Protein AF-A0A517YU96-F1 (afdb_monomer_lite)

Radius of gyration: 18.06 Å; chains: 1; bounding box: 39×47×36 Å

Foldseek 3Di:
DDPDPDDFDWDAQPQPVGRDIDGPVQPPPVHPDPVSVVVVVVCVVVVVPDDPDDDDPVNPDDPD

InterPro domains:
  IPR005584 DNA gyrase inhibitor YacG [PF03884] (16-61)
  IPR013088 Zinc finger, NHR/GATA-type [G3DSA:3.30.50.10] (6-64)

Sequence (64 aa):
MNDQPAKPKSRKCSNPNCDHLTDESNPNYPFCSDRCRTVDLAKWRDELYMISRTIEEDDLEEDV

Structure (mmCIF, N/CA/C/O backbone):
data_AF-A0A517YU96-F1
#
_entry.id   AF-A0A517YU96-F1
#
loop_
_atom_site.group_PDB
_atom_site.id
_atom_site.type_symbol
_atom_site.label_atom_id
_atom_site.label_alt_id
_atom_site.label_comp_id
_atom_site.label_asym_id
_atom_site.label_entity_id
_atom_site.label_seq_id
_atom_site.pdbx_PDB_ins_code
_atom_site.Cartn_x
_atom_site.Cartn_y
_atom_site.Cartn_z
_atom_site.occupancy
_atom_site.B_iso_or_equiv
_atom_site.auth_seq_id
_atom_site.auth_comp_id
_atom_site.auth_asym_id
_atom_site.auth_atom_id
_atom_site.pdbx_PDB_model_num
ATOM 1 N N . MET A 1 1 ? -14.907 36.892 10.512 1.00 46.25 1 MET A N 1
ATOM 2 C CA . MET A 1 1 ? -14.366 36.065 9.415 1.00 46.25 1 MET A CA 1
ATOM 3 C C . MET A 1 1 ? -14.576 34.616 9.812 1.00 46.25 1 MET A C 1
ATOM 5 O O . MET A 1 1 ? -14.084 34.240 10.866 1.00 46.25 1 MET A O 1
ATOM 9 N N . ASN A 1 2 ? -15.390 33.858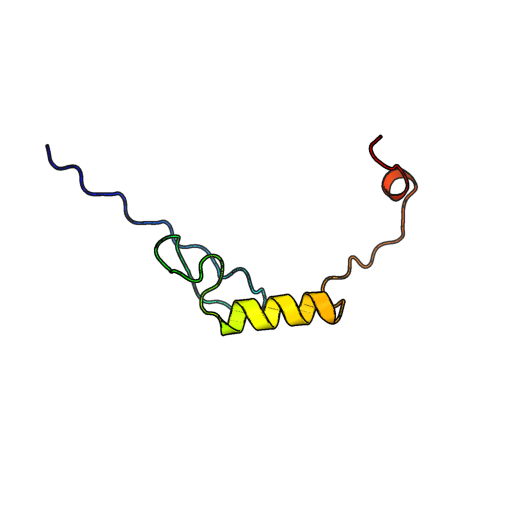 9.076 1.00 59.59 2 ASN A N 1
ATOM 10 C CA . ASN A 1 2 ? -15.638 32.448 9.378 1.00 59.59 2 ASN A CA 1
ATOM 11 C C . ASN A 1 2 ? -14.778 31.613 8.422 1.00 59.59 2 ASN A C 1
ATOM 13 O O . ASN A 1 2 ? -15.215 31.288 7.323 1.00 59.59 2 ASN A O 1
ATOM 17 N N . ASP A 1 3 ? -13.532 31.362 8.817 1.00 65.81 3 ASP A N 1
ATOM 18 C CA . ASP A 1 3 ? -12.618 30.462 8.111 1.00 65.81 3 ASP A CA 1
ATOM 19 C C . ASP A 1 3 ? -12.894 29.043 8.614 1.00 65.81 3 ASP A C 1
ATOM 21 O O . ASP A 1 3 ? -12.343 28.593 9.620 1.00 65.81 3 ASP A O 1
ATOM 25 N N . GLN A 1 4 ? -13.848 28.360 7.983 1.00 62.91 4 GLN A N 1
ATOM 26 C CA . GLN A 1 4 ? -14.015 26.932 8.225 1.00 62.91 4 GLN A CA 1
ATOM 27 C C . GLN A 1 4 ? -12.968 26.182 7.397 1.00 62.91 4 GLN A C 1
ATOM 29 O O . GLN A 1 4 ? -12.929 26.373 6.178 1.00 62.91 4 GLN A O 1
ATOM 34 N N . PRO A 1 5 ? -12.139 25.320 8.014 1.00 70.94 5 PRO A N 1
ATOM 35 C CA . PRO A 1 5 ? -11.178 24.527 7.266 1.00 70.94 5 PRO A CA 1
ATOM 36 C C . PRO A 1 5 ? -11.932 23.644 6.269 1.00 70.94 5 PRO A C 1
ATOM 38 O O . PRO A 1 5 ? -12.896 22.957 6.624 1.00 70.94 5 PRO A O 1
ATOM 41 N N . ALA A 1 6 ? -11.514 23.693 5.004 1.00 71.69 6 ALA A N 1
ATOM 42 C CA . ALA A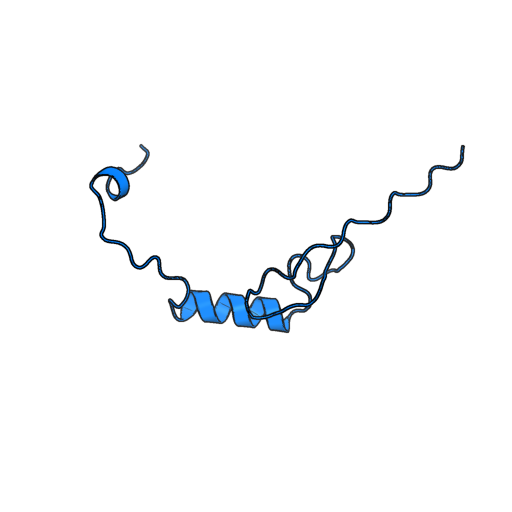 1 6 ? -12.104 22.878 3.955 1.00 71.69 6 ALA A CA 1
ATOM 43 C C . ALA A 1 6 ? -11.990 21.392 4.326 1.00 71.69 6 ALA A C 1
ATOM 45 O O . ALA A 1 6 ? -10.931 20.918 4.738 1.00 71.69 6 ALA A O 1
ATOM 46 N N . LYS A 1 7 ? -13.093 20.651 4.186 1.00 77.44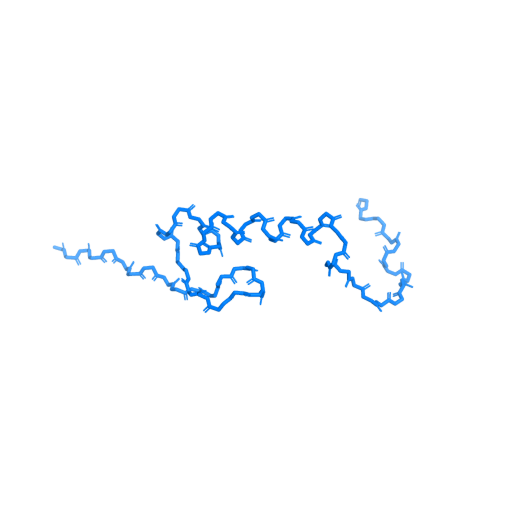 7 LYS A N 1
ATOM 47 C CA . LYS A 1 7 ? -13.132 19.221 4.505 1.00 77.44 7 LYS A CA 1
ATOM 48 C C . LYS A 1 7 ? -12.124 18.459 3.621 1.00 77.44 7 LYS A C 1
ATOM 50 O O . LYS A 1 7 ? -12.118 18.694 2.408 1.00 77.44 7 LYS A O 1
ATOM 55 N N . PRO A 1 8 ? -11.300 17.554 4.185 1.00 83.12 8 PRO A N 1
ATOM 56 C CA . PRO A 1 8 ? -10.307 16.818 3.412 1.00 83.12 8 PRO A CA 1
ATOM 57 C C . PRO A 1 8 ? -10.981 15.934 2.355 1.00 83.12 8 PRO A C 1
ATOM 59 O O . PRO A 1 8 ? -12.067 15.386 2.564 1.00 83.12 8 PRO A O 1
ATOM 62 N N . LYS A 1 9 ? -10.357 15.836 1.176 1.00 89.56 9 LYS A N 1
ATOM 63 C CA . LYS A 1 9 ? -10.904 15.085 0.039 1.00 89.56 9 LYS A CA 1
ATOM 64 C C . LYS A 1 9 ? -10.599 13.597 0.205 1.00 89.56 9 LYS A C 1
ATOM 66 O O . LYS A 1 9 ? -9.436 13.205 0.233 1.00 89.56 9 LYS A O 1
ATOM 71 N N . SER A 1 10 ? -11.639 12.767 0.244 1.00 93.62 10 SER A N 1
ATOM 72 C CA . SER A 1 10 ? -11.497 11.310 0.301 1.00 93.62 10 SER A CA 1
ATOM 73 C C . SER A 1 10 ? -11.013 10.719 -1.025 1.00 93.62 10 SER A C 1
ATOM 75 O O . SER A 1 10 ? -11.528 11.067 -2.089 1.00 93.62 10 SER A O 1
ATOM 77 N N . ARG A 1 11 ? -10.071 9.776 -0.952 1.00 95.94 11 ARG A N 1
ATOM 78 C CA . ARG A 1 11 ? -9.502 8.991 -2.058 1.00 95.94 11 ARG A CA 1
ATOM 79 C C . ARG A 1 11 ? -9.570 7.495 -1.742 1.00 95.94 11 ARG A C 1
ATOM 81 O O . ARG A 1 11 ? -9.759 7.109 -0.593 1.00 95.94 11 ARG A O 1
ATOM 88 N N . LYS A 1 12 ? -9.425 6.641 -2.756 1.00 97.38 12 LYS A N 1
ATOM 89 C CA . LYS A 1 12 ? -9.348 5.186 -2.555 1.00 97.38 12 LYS A CA 1
ATOM 90 C C . LYS A 1 12 ? -8.067 4.821 -1.791 1.00 97.38 12 LYS A C 1
ATOM 92 O O . LYS A 1 12 ? -7.026 5.433 -2.018 1.00 97.38 12 LYS A O 1
ATOM 97 N N . CYS A 1 13 ? -8.158 3.837 -0.897 1.00 97.25 13 CYS A N 1
ATOM 98 C CA . CYS A 1 13 ? -7.006 3.214 -0.246 1.00 97.25 13 CYS A CA 1
ATOM 99 C C . CYS A 1 13 ? -5.974 2.763 -1.289 1.00 97.25 13 CYS A C 1
ATOM 101 O O . CYS A 1 13 ? -6.336 2.202 -2.321 1.00 97.25 13 CYS A O 1
ATOM 103 N N . SER A 1 14 ? -4.690 2.970 -0.993 1.00 96.50 14 SER A N 1
ATOM 104 C CA . SER A 1 14 ? -3.611 2.624 -1.927 1.00 96.50 14 SER A CA 1
ATOM 105 C C . SER A 1 14 ? -3.392 1.124 -2.097 1.00 96.50 14 SER A C 1
ATOM 107 O O . SER A 1 14 ? -2.831 0.715 -3.103 1.00 96.50 14 SER A O 1
ATOM 109 N N . ASN A 1 15 ? -3.851 0.288 -1.159 1.00 96.38 15 ASN A N 1
ATOM 110 C CA . ASN A 1 15 ? -3.812 -1.155 -1.371 1.00 96.38 15 ASN A CA 1
ATOM 111 C C . ASN A 1 15 ? -4.894 -1.540 -2.401 1.00 96.38 15 ASN A C 1
ATOM 113 O O . ASN A 1 15 ? -6.080 -1.396 -2.096 1.00 96.38 15 ASN A O 1
ATOM 117 N N . PRO A 1 16 ? -4.527 -2.084 -3.575 1.00 91.94 16 PRO A N 1
ATOM 118 C CA . PRO A 1 16 ? -5.472 -2.351 -4.659 1.00 91.94 16 PRO A CA 1
ATOM 119 C C . PRO A 1 16 ? -6.497 -3.447 -4.335 1.00 91.94 16 PRO A C 1
ATOM 121 O O . PRO A 1 16 ? -7.532 -3.515 -4.989 1.00 91.94 16 PRO A O 1
ATOM 124 N N . ASN A 1 17 ? -6.259 -4.266 -3.302 1.00 92.00 17 ASN A N 1
ATOM 125 C CA . ASN A 1 17 ? -7.218 -5.266 -2.816 1.00 92.00 17 ASN A CA 1
ATOM 126 C C . ASN A 1 17 ? -8.215 -4.686 -1.790 1.00 92.00 17 ASN A C 1
ATOM 128 O O . ASN A 1 17 ? -8.873 -5.440 -1.072 1.00 92.00 17 ASN A O 1
ATOM 132 N N . CYS A 1 18 ? -8.269 -3.362 -1.641 1.00 95.56 18 CYS A N 1
ATOM 133 C CA . CYS A 1 18 ? -9.075 -2.673 -0.645 1.00 95.56 18 CYS A CA 1
ATOM 134 C C . CYS A 1 18 ? -9.928 -1.576 -1.296 1.00 95.56 18 CYS A C 1
ATOM 136 O O . CYS A 1 18 ? -9.414 -0.721 -2.014 1.00 95.56 18 CYS A O 1
ATOM 138 N N . ASP A 1 19 ? -11.227 -1.561 -0.988 1.00 95.31 19 ASP A N 1
ATOM 139 C CA . ASP A 1 19 ? -12.185 -0.588 -1.538 1.00 95.31 19 ASP A CA 1
ATOM 140 C C . ASP A 1 19 ? -12.573 0.528 -0.558 1.00 95.31 19 ASP A C 1
ATOM 142 O O . ASP A 1 19 ? -13.440 1.353 -0.846 1.00 95.31 19 ASP A O 1
ATOM 146 N N . HIS A 1 20 ? -11.913 0.599 0.599 1.00 96.88 20 HIS A N 1
ATOM 147 C CA . HIS A 1 20 ? -12.155 1.670 1.560 1.00 96.88 20 HIS A CA 1
ATOM 148 C C . HIS A 1 20 ? -11.660 3.027 1.044 1.00 96.88 20 HIS A C 1
ATOM 150 O O . HIS A 1 20 ? -10.598 3.135 0.425 1.00 96.88 20 HIS A O 1
ATOM 156 N N . LEU A 1 21 ? -12.415 4.077 1.368 1.00 96.81 21 LEU A N 1
ATOM 157 C CA . LEU A 1 21 ? -11.993 5.462 1.195 1.00 96.81 21 LEU A CA 1
ATOM 158 C C . LEU A 1 21 ? -11.167 5.923 2.403 1.00 96.81 21 LEU A C 1
ATOM 160 O O . LEU A 1 21 ? -11.443 5.544 3.539 1.00 96.81 21 LEU A O 1
ATOM 164 N N . THR A 1 22 ? -10.165 6.757 2.149 1.00 96.44 22 THR A N 1
ATOM 165 C CA . THR A 1 22 ? -9.329 7.411 3.157 1.00 96.44 22 THR A CA 1
ATOM 166 C C . THR A 1 22 ? -9.027 8.843 2.731 1.00 96.44 22 THR A C 1
ATOM 168 O O . THR A 1 22 ? -9.050 9.162 1.545 1.00 96.44 22 THR A O 1
ATOM 171 N N . ASP A 1 23 ? -8.731 9.716 3.679 1.00 96.44 23 ASP A N 1
ATOM 172 C CA . ASP A 1 23 ? -8.311 11.092 3.418 1.00 96.44 23 ASP A CA 1
ATOM 173 C C . ASP A 1 23 ? -7.087 11.448 4.273 1.00 96.44 23 ASP A C 1
ATOM 175 O O . ASP A 1 23 ? -6.638 10.632 5.079 1.00 96.44 23 ASP A O 1
ATOM 179 N N . GLU A 1 24 ? -6.540 12.646 4.076 1.00 95.44 24 GLU A N 1
ATOM 180 C CA . GLU A 1 24 ? -5.313 13.120 4.734 1.00 95.44 24 GLU A CA 1
ATOM 181 C C . GLU A 1 24 ? -5.442 13.278 6.259 1.00 95.44 24 GLU A C 1
ATOM 183 O O . GLU A 1 24 ? -4.429 13.403 6.941 1.00 95.44 24 GLU A O 1
ATOM 188 N N . SER A 1 25 ? -6.658 13.251 6.820 1.00 94.94 25 SER A N 1
ATOM 189 C CA . SER A 1 25 ? -6.858 13.250 8.275 1.00 94.94 25 SER A CA 1
ATOM 190 C C . SER A 1 25 ? -6.664 11.869 8.909 1.00 94.94 25 SER A C 1
ATOM 192 O O . SER 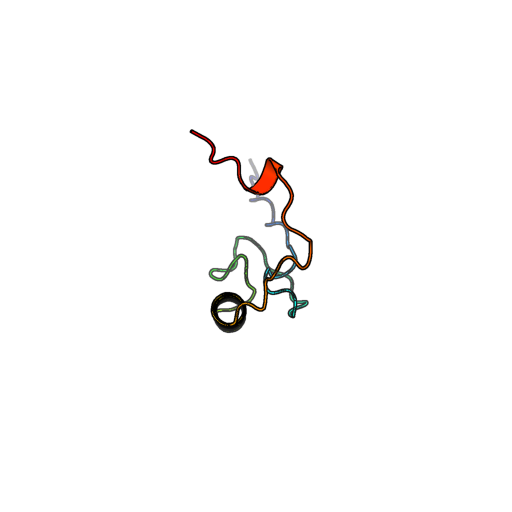A 1 25 ? -6.493 11.770 10.124 1.00 94.94 25 SER A O 1
ATOM 194 N N . ASN A 1 26 ? -6.666 10.795 8.110 1.00 94.56 26 ASN A N 1
ATOM 195 C CA . ASN A 1 26 ? -6.378 9.451 8.597 1.00 94.56 26 ASN A CA 1
ATOM 196 C C . ASN A 1 26 ? -4.865 9.306 8.849 1.00 94.56 26 ASN A C 1
ATOM 198 O O . ASN A 1 26 ? -4.091 9.454 7.902 1.00 94.56 26 ASN A O 1
ATOM 202 N N . PRO A 1 27 ? -4.414 8.926 10.061 1.00 96.31 27 PRO A N 1
ATOM 203 C CA . PRO A 1 27 ? -2.988 8.719 10.345 1.00 96.31 27 PRO A CA 1
ATOM 204 C C . PRO A 1 27 ? -2.336 7.639 9.470 1.00 96.31 27 PRO A C 1
ATOM 206 O O . PRO A 1 27 ? -1.119 7.618 9.319 1.00 96.31 27 PRO A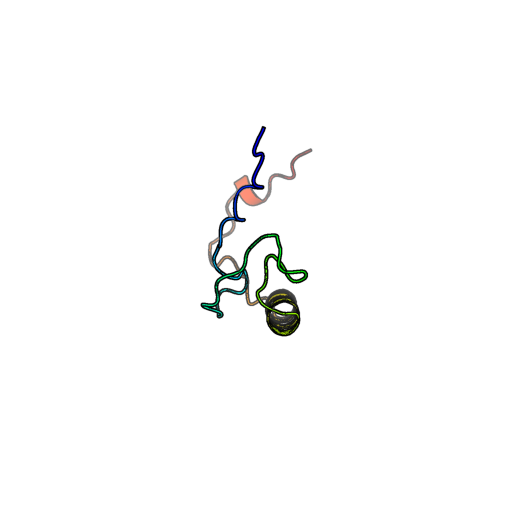 O 1
ATOM 209 N N . ASN A 1 28 ? -3.140 6.748 8.885 1.00 96.44 28 ASN A N 1
ATOM 210 C CA . ASN A 1 28 ? -2.672 5.676 8.014 1.00 96.44 28 ASN A CA 1
ATOM 211 C C . ASN A 1 28 ? -2.664 6.059 6.529 1.00 96.44 28 ASN A C 1
ATOM 213 O O . ASN A 1 28 ? -2.288 5.223 5.703 1.00 96.44 28 ASN A O 1
ATOM 217 N N . TYR A 1 29 ? -3.088 7.278 6.173 1.00 95.81 29 TYR A N 1
ATOM 218 C CA . TYR A 1 29 ? -3.091 7.753 4.792 1.00 95.81 29 TYR A CA 1
ATOM 219 C C . TYR A 1 29 ? -1.700 7.546 4.154 1.00 95.81 29 TYR A C 1
ATOM 221 O O . TYR A 1 29 ? -0.693 7.894 4.771 1.00 95.81 29 TYR A O 1
ATOM 229 N N . PRO A 1 30 ? -1.606 6.945 2.951 1.00 96.19 30 PRO A N 1
ATOM 230 C CA . PRO A 1 30 ? -2.664 6.757 1.953 1.00 96.19 30 PRO A CA 1
ATOM 231 C C . PRO A 1 30 ? -3.369 5.383 2.005 1.00 96.19 30 PRO A C 1
ATOM 233 O O . PRO A 1 30 ? -4.048 4.984 1.053 1.00 96.19 30 PRO A O 1
ATOM 236 N N . PHE A 1 31 ? -3.224 4.646 3.107 1.00 98.00 31 PHE A N 1
ATOM 237 C CA . PHE A 1 31 ? -3.938 3.403 3.394 1.00 98.00 31 PHE A CA 1
ATOM 238 C C . PHE A 1 31 ? -5.099 3.644 4.367 1.00 98.00 31 PHE A C 1
ATOM 240 O O . PHE A 1 31 ? -5.110 4.600 5.136 1.00 98.00 31 PHE A O 1
ATOM 247 N N . CYS A 1 32 ? -6.083 2.744 4.389 1.00 97.38 32 CYS A N 1
ATOM 248 C CA . CYS A 1 32 ? -7.169 2.837 5.368 1.00 97.38 32 CYS A CA 1
ATOM 249 C C . CYS A 1 32 ? -6.751 2.371 6.780 1.00 97.38 32 CYS A C 1
ATOM 251 O O . CYS A 1 32 ? -7.408 2.732 7.752 1.00 97.38 32 CYS A O 1
ATOM 253 N N . SER A 1 33 ? -5.688 1.563 6.903 1.00 97.56 33 SER A N 1
ATOM 254 C CA . SER A 1 33 ? -5.220 0.961 8.163 1.00 97.56 33 SER A CA 1
ATOM 255 C C . SER A 1 33 ? -3.800 0.389 8.039 1.00 97.56 33 SER A C 1
ATOM 257 O O . SER A 1 33 ? -3.404 0.006 6.934 1.00 97.56 33 SER A O 1
ATOM 259 N N . ASP A 1 34 ? -3.123 0.141 9.165 1.00 97.81 34 ASP A N 1
ATOM 260 C CA . ASP A 1 34 ? -1.826 -0.566 9.216 1.00 97.81 34 ASP A CA 1
ATOM 261 C C . ASP A 1 34 ? -1.831 -1.904 8.469 1.00 97.81 34 ASP A C 1
ATOM 263 O O . ASP A 1 34 ? -0.919 -2.196 7.699 1.00 97.81 34 ASP A O 1
ATOM 267 N N . ARG A 1 35 ? -2.912 -2.690 8.592 1.00 97.38 35 ARG A N 1
ATOM 268 C CA . ARG A 1 35 ? -3.062 -3.958 7.856 1.00 97.38 35 ARG A CA 1
ATOM 269 C C . ARG A 1 35 ? -2.850 -3.788 6.348 1.00 97.38 35 ARG A C 1
ATOM 271 O O . ARG A 1 35 ? -2.178 -4.605 5.728 1.00 97.38 35 ARG A O 1
ATOM 278 N N . CYS A 1 36 ? -3.429 -2.744 5.748 1.00 97.94 36 CYS A N 1
ATOM 279 C CA . CYS A 1 36 ? -3.339 -2.519 4.306 1.00 97.94 36 CYS A CA 1
ATOM 280 C C . CYS A 1 36 ? -1.929 -2.099 3.890 1.00 97.94 36 CYS A C 1
ATOM 282 O O . CYS A 1 36 ? -1.493 -2.537 2.828 1.00 97.94 36 CYS A O 1
ATOM 284 N N . ARG A 1 37 ? -1.224 -1.337 4.740 1.00 97.31 37 ARG A N 1
ATOM 285 C CA . ARG A 1 37 ? 0.189 -0.982 4.559 1.00 97.31 37 ARG A CA 1
ATOM 286 C C . ARG A 1 37 ? 1.086 -2.221 4.596 1.00 97.31 37 ARG A C 1
ATOM 288 O O . ARG A 1 37 ? 1.924 -2.395 3.720 1.00 97.31 37 ARG A O 1
ATOM 295 N N . THR A 1 38 ? 0.889 -3.110 5.570 1.00 97.69 38 THR A N 1
ATOM 296 C CA . THR A 1 38 ? 1.677 -4.349 5.682 1.00 97.69 38 THR A CA 1
ATOM 297 C C . THR A 1 38 ? 1.418 -5.306 4.521 1.00 97.69 38 THR A C 1
ATOM 299 O O . THR A 1 38 ? 2.361 -5.886 3.993 1.00 97.69 38 THR A O 1
ATOM 302 N N . VAL A 1 39 ? 0.160 -5.470 4.100 1.00 97.56 39 VAL A N 1
ATOM 303 C CA . VAL A 1 39 ? -0.183 -6.333 2.955 1.00 97.56 39 VAL A CA 1
ATOM 304 C C . VAL A 1 39 ? 0.413 -5.795 1.656 1.00 97.56 39 VAL A C 1
ATOM 306 O O . VAL A 1 39 ? 0.911 -6.580 0.856 1.00 97.56 39 VAL A O 1
ATOM 309 N N . ASP A 1 40 ? 0.374 -4.479 1.444 1.00 96.81 40 ASP A N 1
ATOM 310 C CA . ASP A 1 40 ? 1.000 -3.861 0.274 1.00 96.81 40 ASP A CA 1
ATOM 311 C C . ASP A 1 40 ? 2.513 -4.120 0.253 1.00 96.81 40 ASP A C 1
ATOM 313 O O . ASP A 1 40 ? 3.043 -4.613 -0.738 1.00 96.81 40 ASP A O 1
ATOM 317 N N . LEU A 1 41 ? 3.188 -3.927 1.392 1.00 96.56 41 LEU A N 1
ATOM 318 C CA . LEU A 1 41 ? 4.612 -4.232 1.540 1.00 96.56 41 LEU A CA 1
ATOM 319 C C . LEU A 1 41 ? 4.934 -5.718 1.308 1.00 96.56 41 LEU A C 1
ATOM 321 O O . LEU A 1 41 ? 5.960 -6.042 0.717 1.00 96.56 41 LEU A O 1
ATOM 325 N N . ALA A 1 42 ? 4.067 -6.632 1.751 1.00 96.75 42 ALA A N 1
ATOM 326 C CA . ALA A 1 42 ? 4.244 -8.059 1.492 1.00 96.75 42 ALA A CA 1
ATOM 327 C C . ALA A 1 42 ? 4.183 -8.369 -0.011 1.00 96.75 42 ALA A C 1
ATOM 329 O O . ALA A 1 42 ? 5.015 -9.123 -0.497 1.00 96.75 42 ALA A O 1
ATOM 330 N N . LYS A 1 43 ? 3.275 -7.734 -0.764 1.00 96.38 43 LYS A N 1
ATOM 331 C CA . LYS A 1 43 ? 3.215 -7.889 -2.227 1.00 96.38 43 LYS A CA 1
ATOM 332 C C . LYS A 1 43 ? 4.470 -7.383 -2.932 1.00 96.38 43 LYS A C 1
ATOM 334 O O . LYS A 1 43 ? 4.887 -8.001 -3.904 1.00 96.38 43 LYS A O 1
ATOM 339 N N . TRP A 1 44 ? 5.061 -6.292 -2.443 1.00 94.38 44 TRP A N 1
ATOM 340 C CA . TRP A 1 44 ? 6.363 -5.823 -2.923 1.00 94.38 44 TRP A CA 1
ATOM 341 C C . TRP A 1 44 ? 7.448 -6.871 -2.703 1.00 94.38 44 TRP A C 1
ATOM 343 O O . TRP A 1 44 ? 8.153 -7.228 -3.638 1.00 94.38 44 TRP A O 1
ATOM 353 N N . ARG A 1 45 ? 7.552 -7.389 -1.475 1.00 97.19 45 ARG A N 1
ATOM 354 C CA . ARG A 1 45 ? 8.534 -8.423 -1.124 1.00 97.19 45 ARG A CA 1
ATOM 355 C C . ARG A 1 45 ? 8.344 -9.702 -1.941 1.00 97.19 45 ARG A C 1
ATOM 357 O O . ARG A 1 45 ? 9.325 -10.328 -2.314 1.00 97.19 45 ARG A O 1
ATOM 364 N N . ASP A 1 46 ? 7.100 -10.087 -2.185 1.00 96.75 46 ASP A N 1
ATOM 365 C CA . ASP A 1 46 ? 6.751 -11.313 -2.903 1.00 96.75 46 ASP A CA 1
ATOM 366 C C . ASP A 1 46 ? 6.764 -11.116 -4.437 1.00 96.75 46 ASP A C 1
ATOM 368 O O . ASP A 1 46 ? 6.262 -11.970 -5.163 1.00 96.75 46 ASP A O 1
ATOM 372 N N . GLU A 1 47 ? 7.293 -9.983 -4.928 1.00 94.00 47 GLU A N 1
ATOM 373 C CA . GLU A 1 47 ? 7.417 -9.631 -6.354 1.00 94.00 47 GLU A CA 1
ATOM 374 C C . GLU A 1 47 ? 6.088 -9.679 -7.133 1.00 94.00 47 GLU A C 1
ATOM 376 O O . GLU A 1 47 ? 6.044 -9.850 -8.349 1.00 94.00 47 GLU A O 1
ATOM 381 N N . LEU A 1 48 ? 4.962 -9.479 -6.441 1.00 94.25 48 LEU A N 1
ATOM 382 C CA . LEU A 1 48 ? 3.630 -9.498 -7.055 1.00 94.25 48 LEU A CA 1
ATOM 383 C C . LEU A 1 48 ? 3.312 -8.209 -7.823 1.00 94.25 48 LEU A C 1
ATOM 385 O O . LEU A 1 48 ? 2.380 -8.181 -8.628 1.00 94.25 48 LEU A O 1
ATOM 389 N N . TYR A 1 49 ? 4.072 -7.143 -7.582 1.00 92.94 49 TYR A N 1
ATOM 390 C CA . TYR A 1 49 ? 4.062 -5.934 -8.399 1.00 92.94 49 TYR A CA 1
ATOM 391 C C . TYR A 1 49 ? 5.135 -6.042 -9.488 1.00 92.94 49 TYR A C 1
ATOM 393 O O . TYR A 1 49 ? 6.190 -5.424 -9.403 1.00 92.94 49 TYR A O 1
ATOM 401 N N . MET A 1 50 ? 4.850 -6.855 -10.506 1.00 90.44 50 MET A N 1
ATOM 402 C CA . MET A 1 50 ? 5.729 -7.101 -11.653 1.00 90.44 50 MET A CA 1
ATOM 403 C C . MET A 1 50 ? 5.148 -6.473 -12.924 1.00 90.44 50 MET A C 1
ATOM 405 O O . MET A 1 50 ? 3.955 -6.605 -13.204 1.00 90.44 50 MET A O 1
ATOM 409 N N . ILE A 1 51 ? 5.997 -5.832 -13.730 1.00 90.00 51 ILE A N 1
ATOM 410 C CA . ILE A 1 51 ? 5.627 -5.356 -15.068 1.00 90.00 51 ILE A CA 1
ATOM 411 C C . ILE A 1 51 ? 5.907 -6.488 -16.063 1.00 90.00 51 ILE A C 1
ATOM 413 O O . ILE A 1 51 ? 7.056 -6.824 -16.318 1.00 90.00 51 ILE A O 1
ATOM 417 N N . SER A 1 52 ? 4.864 -7.093 -16.635 1.00 91.75 52 SER A N 1
ATOM 418 C CA . SER A 1 52 ? 4.981 -8.306 -17.462 1.00 91.75 52 SER A CA 1
ATOM 419 C C . SER A 1 52 ? 5.330 -8.053 -18.937 1.00 91.75 52 SER A C 1
ATOM 421 O O . SER A 1 52 ? 4.902 -8.821 -19.801 1.00 91.75 52 SER A O 1
ATOM 423 N N . ARG A 1 53 ? 6.035 -6.964 -19.256 1.00 93.50 53 ARG A N 1
ATOM 424 C CA . ARG A 1 53 ? 6.442 -6.647 -20.636 1.00 93.50 53 ARG A CA 1
ATOM 425 C C . ARG A 1 53 ? 7.890 -7.052 -20.897 1.00 93.50 53 ARG A C 1
ATOM 427 O O . ARG A 1 53 ? 8.667 -7.229 -19.965 1.00 93.50 53 ARG A O 1
ATOM 434 N N . THR A 1 54 ? 8.237 -7.206 -22.170 1.00 92.94 54 THR A N 1
ATOM 435 C CA . THR A 1 54 ? 9.629 -7.377 -22.593 1.00 92.94 54 THR A CA 1
ATOM 436 C C . THR A 1 54 ? 10.437 -6.124 -22.278 1.00 92.94 54 THR A C 1
ATOM 438 O O . THR A 1 54 ? 9.909 -5.017 -22.378 1.00 92.94 54 THR A O 1
ATOM 441 N N . ILE A 1 55 ? 11.705 -6.322 -21.923 1.00 91.50 55 ILE A N 1
ATOM 442 C CA . ILE A 1 55 ? 12.675 -5.239 -21.751 1.00 91.50 55 ILE A CA 1
ATOM 443 C C . ILE A 1 55 ? 12.962 -4.639 -23.131 1.00 91.50 55 ILE A C 1
ATOM 445 O O . ILE A 1 55 ? 13.258 -5.380 -24.072 1.00 91.50 55 ILE A O 1
ATOM 449 N N . GLU A 1 56 ? 12.828 -3.324 -23.240 1.00 93.31 56 GLU A N 1
ATOM 450 C CA . GLU A 1 56 ? 13.144 -2.529 -24.426 1.00 93.31 56 GLU A CA 1
ATOM 451 C C . GLU A 1 56 ? 14.500 -1.831 -24.245 1.00 93.31 56 GLU A C 1
ATOM 453 O O . GLU A 1 56 ? 15.044 -1.787 -23.144 1.00 93.31 56 GLU A O 1
ATOM 458 N N . GLU A 1 57 ? 15.081 -1.326 -25.332 1.00 89.88 57 GLU A N 1
ATOM 459 C CA . GLU A 1 57 ? 16.409 -0.693 -25.311 1.00 89.88 57 GLU A CA 1
ATOM 460 C C . GLU A 1 57 ? 16.431 0.536 -24.380 1.00 89.88 57 GLU A C 1
ATOM 462 O O . GLU A 1 57 ? 17.341 0.667 -23.565 1.00 89.88 57 GLU A O 1
ATOM 467 N N . ASP A 1 58 ? 15.351 1.324 -24.396 1.00 89.19 58 ASP A N 1
ATOM 468 C CA . ASP A 1 58 ? 15.118 2.477 -23.517 1.00 89.19 58 ASP A CA 1
ATOM 469 C C . ASP A 1 58 ? 15.112 2.116 -22.015 1.00 89.19 58 ASP A C 1
ATOM 471 O O . ASP A 1 58 ? 15.381 2.969 -21.175 1.00 89.19 58 ASP A O 1
ATOM 475 N N . ASP A 1 59 ? 14.824 0.861 -21.638 1.00 89.06 59 ASP A N 1
ATOM 476 C CA . ASP A 1 59 ? 14.841 0.432 -20.227 1.00 89.06 59 ASP A CA 1
ATOM 477 C C . ASP A 1 59 ? 16.260 0.250 -19.672 1.00 89.06 59 ASP A C 1
ATOM 479 O O . ASP A 1 59 ? 16.443 0.125 -18.459 1.00 89.06 59 ASP A O 1
ATOM 483 N N . LEU A 1 60 ? 17.249 0.138 -20.561 1.00 87.94 60 LEU A N 1
ATOM 484 C CA . LEU A 1 60 ? 18.648 -0.122 -20.223 1.00 87.94 60 LEU A CA 1
ATOM 485 C C . LEU A 1 60 ? 19.473 1.166 -20.124 1.00 87.94 60 LEU A C 1
ATOM 487 O O . LEU A 1 60 ? 20.635 1.111 -19.719 1.00 87.94 60 LEU A O 1
ATOM 491 N N . GLU A 1 61 ? 18.900 2.306 -20.505 1.00 86.19 61 GLU A N 1
ATOM 492 C CA . GLU A 1 61 ? 19.544 3.605 -20.376 1.00 86.19 61 GLU A CA 1
ATOM 493 C C . GLU A 1 61 ? 19.534 4.028 -18.895 1.00 86.19 61 GLU A C 1
ATOM 495 O O . G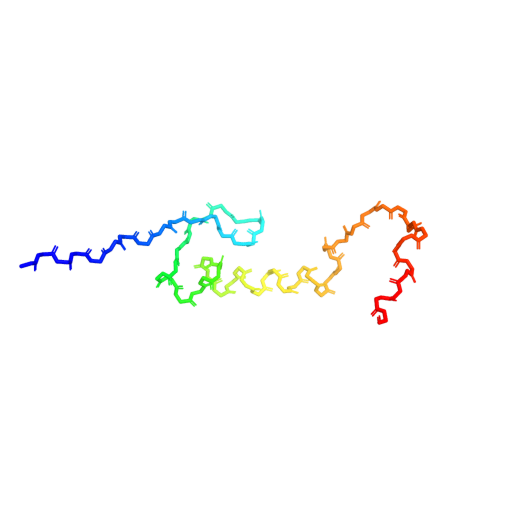LU A 1 61 ? 18.496 4.354 -18.323 1.00 86.19 61 GLU A O 1
ATOM 500 N N . GLU A 1 62 ? 20.696 3.987 -18.234 1.00 80.19 62 GLU A N 1
ATOM 501 C CA . GLU A 1 62 ? 20.857 4.614 -16.919 1.00 80.19 62 GLU A CA 1
ATOM 502 C C . GLU A 1 62 ? 20.900 6.139 -17.107 1.00 80.19 62 GLU A C 1
ATOM 504 O O . GLU A 1 62 ? 21.776 6.648 -17.808 1.00 80.19 62 GLU A O 1
ATOM 509 N N . ASP A 1 63 ? 19.970 6.866 -16.478 1.00 72.81 63 ASP A N 1
ATOM 510 C CA . ASP A 1 63 ? 19.988 8.333 -16.407 1.00 72.81 63 ASP A CA 1
ATOM 511 C C . ASP A 1 63 ? 21.282 8.804 -15.698 1.00 72.81 63 ASP A C 1
ATOM 513 O O . ASP A 1 63 ? 21.341 8.858 -14.465 1.00 72.81 63 ASP A O 1
ATOM 517 N N . VAL A 1 64 ? 22.336 9.100 -16.472 1.00 62.00 64 VAL A N 1
ATOM 518 C CA . VAL A 1 64 ? 23.619 9.672 -15.999 1.00 62.00 64 VAL A CA 1
ATOM 519 C C . VAL A 1 64 ? 23.501 11.166 -15.713 1.00 62.00 64 VAL A C 1
ATOM 521 O O . VAL A 1 64 ? 22.996 11.908 -16.588 1.00 62.00 64 VAL A O 1
#

Secondary structure (DSSP, 8-state):
---PPPPPPPEE-SSTT---EE-TTSTTTTSSSHHHHHHHHHHHHTT-S---SPPPGGGG----

Organism: NCBI:txid2528020

pLDDT: mean 90.17, std 11.08, range [46.25, 98.0]